Protein AF-G3HXX5-F1 (afdb_monomer)

Foldseek 3Di:
DDWDAPDPPGFIKDKDWDQDPPPRDIDIDIGGPPDDDDDDDDDDADWDFDDDDPNDTDTAHPVRDD

Sequence (66 aa):
MSTSKTGKHGHAKVHLVGIDIFTGKKYEDICPSTHNMDVPNIKTNDFQLIGIQDGYLSLLQDSGEV

InterPro domains:
  IPR001884 Translation elongation factor IF5A-like [PTHR11673] (1-66)
  IPR001884 Translation elongation factor IF5A-like [TIGR00037] (1-61)
  IPR008991 Translation protein SH3-like domain superfamily [SSF50104] (1-49)
  IPR01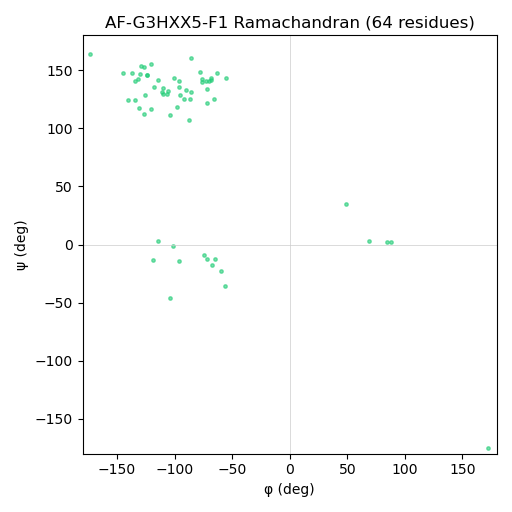4722 Large ribosomal subunit protein uL2, domain 2 [G3DSA:2.30.30.30] (1-40)
  IPR019769 Translation initiation factor 5A, hypusine site [PS00302] (6-13)
  IPR020189 Translation initiation factor 5A, C-terminal [PF01287] (41-66)
  IPR048670 Translation initiation factor 5A-like, N-terminal [PF21485] (1-35)

Radius of gyration: 20.51 Å; Cα contacts (8 Å, |Δi|>4): 82; chains: 1; bounding box: 44×22×51 Å

pLDDT: mean 94.53, std 4.22, range [79.31, 98.31]

Organism: Cricetulus griseus (NCBI:txid10029)

Solvent-accessible surface area (backbone atoms only — not comparable to full-atom values): 4466 Å² total; per-residue (Å²): 116,49,76,46,61,84,47,99,85,44,70,48,32,32,38,44,68,48,65,41,92,85,78,66,49,77,48,75,51,78,47,53,70,84,61,89,75,93,78,85,87,84,83,87,83,80,65,46,83,76,46,76,56,100,91,41,77,41,47,36,39,94,87,71,52,110

Structure (mmCIF, N/CA/C/O backbone):
data_AF-G3HXX5-F1
#
_entry.id   AF-G3HXX5-F1
#
loop_
_atom_site.group_PDB
_atom_site.id
_atom_site.type_symbol
_atom_site.label_atom_id
_atom_site.label_alt_id
_atom_site.label_comp_id
_atom_site.label_asym_id
_atom_site.label_entity_id
_atom_site.label_seq_id
_atom_site.pdbx_PDB_ins_code
_atom_site.Cartn_x
_atom_site.Cartn_y
_atom_site.Cartn_z
_atom_site.occupancy
_atom_site.B_iso_or_equiv
_atom_site.auth_seq_id
_atom_site.auth_comp_id
_atom_site.auth_asym_id
_atom_site.auth_atom_id
_atom_site.pdbx_PDB_model_num
ATOM 1 N N . MET A 1 1 ? 11.632 -6.056 -8.816 1.00 79.31 1 MET A N 1
ATOM 2 C CA . MET A 1 1 ? 11.743 -5.123 -9.959 1.00 79.31 1 MET A CA 1
ATOM 3 C C . MET A 1 1 ? 12.896 -5.577 -10.836 1.00 79.31 1 MET A C 1
ATOM 5 O O . MET A 1 1 ? 13.956 -5.872 -10.296 1.00 79.31 1 MET A O 1
ATOM 9 N N . SER A 1 2 ? 12.697 -5.671 -12.150 1.00 88.69 2 SER A N 1
ATOM 10 C CA . SER A 1 2 ? 13.781 -5.963 -13.103 1.00 88.69 2 SER A CA 1
ATOM 11 C C . SER A 1 2 ? 13.762 -4.952 -14.244 1.00 88.69 2 SER A C 1
ATOM 13 O O . SER A 1 2 ? 12.694 -4.483 -14.624 1.00 88.69 2 SER A O 1
ATOM 15 N N . THR A 1 3 ? 14.929 -4.603 -14.778 1.00 91.12 3 THR A N 1
ATOM 16 C CA . THR A 1 3 ? 15.060 -3.617 -15.859 1.00 91.12 3 THR A CA 1
ATOM 17 C C . THR A 1 3 ? 15.656 -4.297 -17.083 1.00 91.12 3 THR A C 1
ATOM 19 O O . THR A 1 3 ? 16.623 -5.047 -16.968 1.00 91.12 3 THR A O 1
ATOM 22 N N . SER A 1 4 ? 15.097 -4.035 -18.261 1.00 90.06 4 SER A N 1
ATOM 23 C CA . SER A 1 4 ? 15.552 -4.597 -19.535 1.00 90.06 4 SER A CA 1
ATOM 24 C C . SER A 1 4 ? 15.762 -3.497 -20.574 1.00 90.06 4 SER A C 1
ATOM 26 O O . SER A 1 4 ? 15.147 -2.433 -20.509 1.00 90.06 4 SER A O 1
ATOM 28 N N . LYS A 1 5 ? 16.643 -3.735 -21.549 1.00 87.19 5 LYS A N 1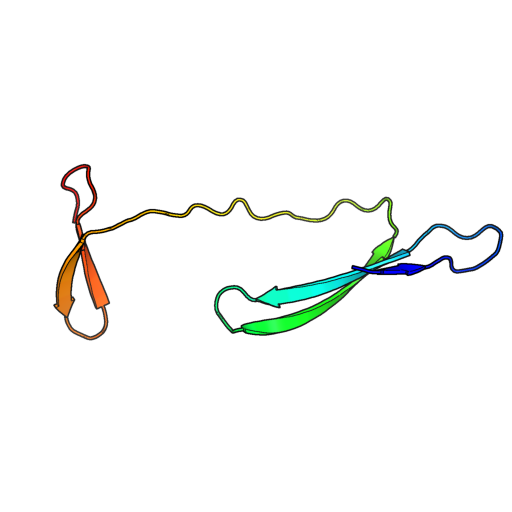
ATOM 29 C CA . LYS A 1 5 ? 16.773 -2.892 -22.745 1.00 87.19 5 LYS A CA 1
ATOM 30 C C . LYS A 1 5 ? 16.265 -3.675 -23.945 1.00 87.19 5 LYS A C 1
ATOM 32 O O . LYS A 1 5 ? 16.620 -4.833 -24.120 1.00 87.19 5 LYS A O 1
ATOM 37 N N . THR A 1 6 ? 15.466 -3.030 -24.787 1.00 83.38 6 THR A N 1
ATOM 38 C CA . THR A 1 6 ? 14.923 -3.638 -26.015 1.00 83.38 6 THR A CA 1
ATOM 39 C C . THR A 1 6 ? 15.957 -3.772 -27.140 1.00 83.38 6 THR A C 1
ATOM 41 O O . THR A 1 6 ? 15.684 -4.427 -28.139 1.00 83.38 6 THR A O 1
ATOM 44 N N . GLY A 1 7 ? 17.148 -3.175 -26.984 1.00 85.25 7 GLY A N 1
ATOM 45 C CA . GLY A 1 7 ? 18.275 -3.264 -27.916 1.00 85.25 7 GLY A CA 1
ATOM 46 C C . GLY A 1 7 ? 19.418 -2.310 -27.543 1.00 85.25 7 GLY A C 1
ATOM 47 O O . GLY A 1 7 ? 19.344 -1.612 -26.531 1.00 85.25 7 GLY A O 1
ATOM 48 N N . LYS A 1 8 ? 20.467 -2.236 -28.379 1.00 84.81 8 LYS A N 1
ATOM 49 C CA . LYS A 1 8 ? 21.657 -1.379 -28.158 1.00 84.81 8 LYS A CA 1
ATOM 50 C C . LYS A 1 8 ? 21.312 0.109 -27.977 1.00 84.81 8 LYS A C 1
ATOM 52 O O . LYS A 1 8 ? 21.954 0.789 -27.183 1.00 84.81 8 LYS A O 1
ATOM 57 N N . HIS A 1 9 ? 20.293 0.587 -28.693 1.00 89.94 9 HIS A N 1
ATOM 58 C CA . HIS A 1 9 ? 19.838 1.984 -28.690 1.00 89.94 9 HIS A CA 1
ATOM 59 C C . HIS A 1 9 ? 18.429 2.166 -28.101 1.00 89.94 9 HIS A C 1
ATOM 61 O O . HIS A 1 9 ? 17.897 3.270 -28.115 1.00 89.94 9 HIS A O 1
ATOM 67 N N . GLY A 1 10 ? 17.804 1.091 -27.611 1.00 84.31 10 GLY A N 1
ATOM 68 C CA . GLY A 1 10 ? 16.441 1.137 -27.086 1.00 84.31 10 GLY A CA 1
ATOM 69 C C . GLY A 1 10 ? 16.373 1.737 -25.682 1.00 84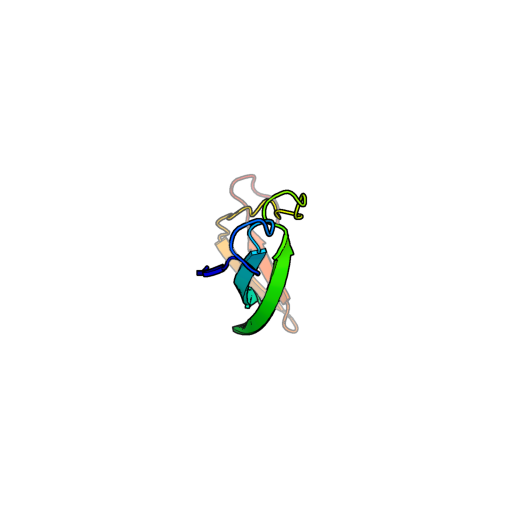.31 10 GLY A C 1
ATOM 70 O O . GLY A 1 10 ? 17.283 1.550 -24.869 1.00 84.31 10 GLY A O 1
ATOM 71 N N . HIS A 1 11 ? 15.263 2.414 -25.379 1.00 89.50 11 HIS A N 1
ATOM 72 C CA . HIS A 1 11 ? 14.969 2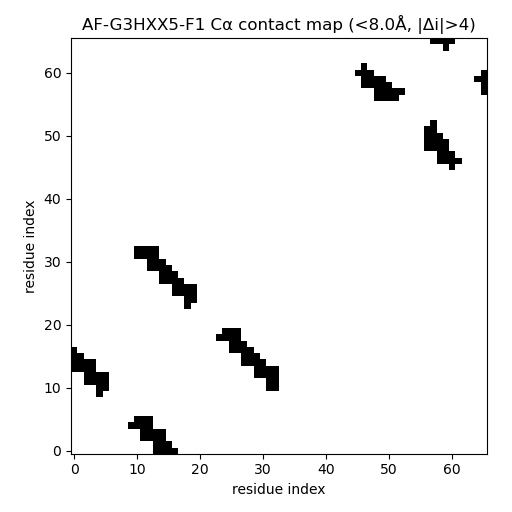.879 -24.025 1.00 89.50 11 HIS A CA 1
ATOM 73 C C . HIS A 1 11 ? 14.815 1.696 -23.061 1.00 89.50 11 HIS A C 1
ATOM 75 O O . HIS A 1 11 ? 14.361 0.609 -23.441 1.00 89.50 11 HIS A O 1
ATOM 81 N N . ALA A 1 12 ? 15.206 1.917 -21.805 1.00 93.69 12 ALA A N 1
ATOM 82 C CA . ALA A 1 12 ? 15.029 0.927 -20.758 1.00 93.69 12 ALA A CA 1
ATOM 83 C C . ALA A 1 12 ? 13.537 0.753 -20.432 1.00 93.69 12 ALA A C 1
ATOM 85 O O . ALA A 1 12 ? 12.762 1.711 -20.408 1.00 93.69 12 ALA A O 1
ATOM 86 N N . LYS A 1 13 ? 13.150 -0.491 -20.174 1.00 94.19 13 LYS A N 1
ATOM 87 C CA . LYS A 1 13 ? 11.834 -0.884 -19.679 1.00 94.19 13 LYS A CA 1
ATOM 88 C C . LYS A 1 13 ? 11.992 -1.472 -18.288 1.00 94.19 13 LYS A C 1
ATOM 9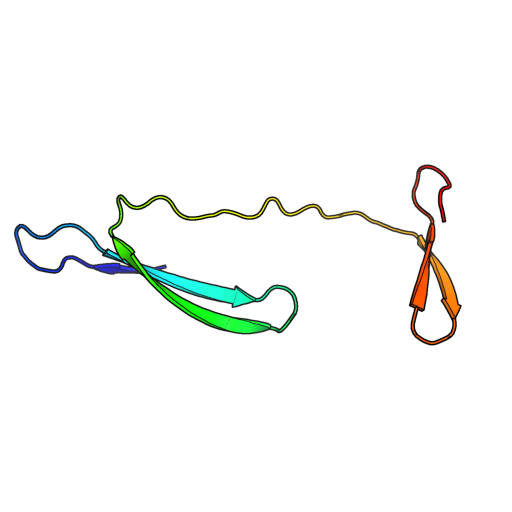0 O O . LYS A 1 13 ? 12.951 -2.200 -18.028 1.00 94.19 13 LYS A O 1
ATOM 95 N N . VAL A 1 14 ? 11.047 -1.176 -17.418 1.00 96.31 14 VAL A N 1
ATOM 96 C CA . VAL A 1 14 ? 10.957 -1.697 -16.062 1.00 96.31 14 VAL A CA 1
ATOM 97 C C . VAL A 1 14 ? 9.838 -2.725 -16.029 1.00 96.31 14 VAL A C 1
ATOM 99 O O . VAL A 1 14 ? 8.746 -2.461 -16.509 1.00 96.31 14 VAL A O 1
ATOM 102 N N . HIS A 1 15 ? 10.118 -3.886 -15.452 1.00 96.81 15 HIS A N 1
ATOM 103 C CA . HIS A 1 15 ? 9.133 -4.892 -15.087 1.00 96.81 15 HIS A CA 1
ATOM 104 C C . HIS A 1 15 ? 8.915 -4.836 -13.570 1.00 96.81 15 HIS A C 1
ATOM 106 O O . HIS A 1 15 ? 9.817 -5.142 -12.767 1.00 96.81 15 HIS A O 1
ATOM 112 N N . LEU A 1 16 ? 7.720 -4.387 -13.198 1.00 97.00 16 LEU A N 1
ATOM 113 C CA . LEU A 1 16 ? 7.223 -4.281 -11.836 1.00 97.00 16 LEU A CA 1
ATOM 114 C C . LEU A 1 16 ? 6.385 -5.514 -11.523 1.00 97.00 16 LEU A C 1
ATOM 116 O O . LEU A 1 16 ? 5.567 -5.952 -12.322 1.00 97.00 16 LEU A O 1
ATOM 120 N N . VAL A 1 17 ? 6.606 -6.066 -10.337 1.00 97.50 17 VAL A N 1
ATOM 121 C CA . VAL A 1 17 ? 5.824 -7.173 -9.798 1.00 97.50 17 VAL A CA 1
ATOM 122 C C . VAL A 1 17 ? 5.448 -6.764 -8.387 1.00 97.50 17 VAL A C 1
ATOM 124 O O . VAL A 1 17 ? 6.339 -6.535 -7.564 1.00 97.50 17 VAL A O 1
ATOM 127 N N . GLY A 1 18 ? 4.151 -6.630 -8.143 1.00 97.25 18 GLY A N 1
ATOM 128 C CA . GLY A 1 18 ? 3.581 -6.205 -6.873 1.00 97.25 18 GLY A CA 1
ATOM 129 C C . GLY A 1 18 ? 2.658 -7.267 -6.293 1.00 97.25 18 GLY A C 1
ATOM 130 O O . GLY A 1 18 ? 2.096 -8.093 -7.014 1.00 97.25 18 GLY A O 1
ATOM 131 N N . ILE A 1 19 ? 2.508 -7.230 -4.974 1.00 98.00 19 ILE A N 1
ATOM 132 C CA . ILE A 1 19 ? 1.491 -7.983 -4.247 1.00 98.00 19 ILE A CA 1
ATOM 133 C C . ILE A 1 19 ? 0.478 -6.968 -3.729 1.00 98.00 19 ILE A C 1
ATOM 135 O O . ILE A 1 19 ? 0.858 -5.958 -3.139 1.00 98.00 19 ILE A O 1
ATOM 139 N N . ASP A 1 20 ? -0.798 -7.227 -3.978 1.00 97.75 20 ASP A N 1
ATOM 140 C CA . ASP A 1 20 ? -1.896 -6.418 -3.461 1.00 97.75 20 ASP A CA 1
ATOM 141 C C . ASP A 1 20 ? -1.956 -6.523 -1.936 1.00 97.75 20 ASP A C 1
ATOM 143 O O . ASP A 1 20 ? -2.031 -7.617 -1.373 1.00 97.75 20 ASP A O 1
ATOM 147 N N . ILE A 1 21 ? -1.914 -5.363 -1.282 1.00 97.25 21 IL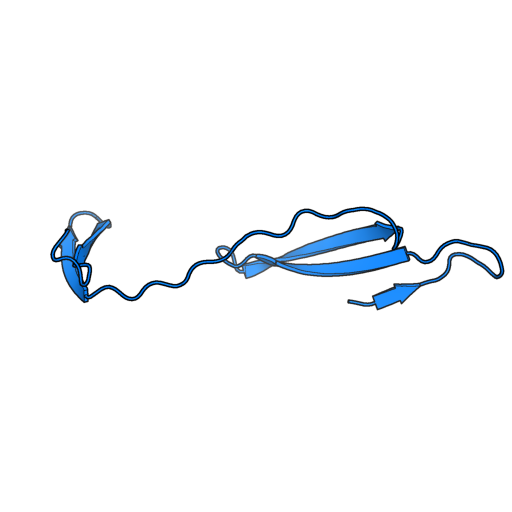E A N 1
ATOM 148 C CA . ILE A 1 21 ? -1.824 -5.230 0.174 1.00 97.25 21 ILE A CA 1
ATOM 149 C C . ILE A 1 21 ? -3.083 -5.707 0.914 1.00 97.25 21 ILE A C 1
ATOM 151 O O . ILE A 1 21 ? -3.004 -5.967 2.111 1.00 97.25 21 ILE A O 1
ATOM 155 N N . PHE A 1 22 ? -4.221 -5.843 0.225 1.00 97.56 22 PHE A N 1
ATOM 156 C CA . PHE A 1 22 ? -5.475 -6.337 0.800 1.00 97.56 22 PHE A CA 1
ATOM 157 C C . PHE A 1 22 ? -5.772 -7.775 0.382 1.00 97.56 22 PHE A C 1
ATOM 159 O O . PHE A 1 22 ? -6.155 -8.595 1.213 1.00 97.56 22 PHE A O 1
ATOM 166 N N . THR A 1 23 ? -5.621 -8.094 -0.907 1.00 98.25 23 THR A N 1
ATOM 167 C CA . THR A 1 23 ? -6.052 -9.402 -1.439 1.00 98.25 23 THR A CA 1
ATOM 168 C C . THR A 1 23 ? -4.934 -10.438 -1.526 1.00 98.25 23 THR A C 1
ATOM 170 O O . THR A 1 23 ? -5.215 -11.615 -1.752 1.00 98.25 23 THR A O 1
ATOM 173 N N . GLY A 1 24 ? -3.669 -10.024 -1.408 1.00 97.62 24 GLY A N 1
ATOM 174 C CA . GLY A 1 24 ? -2.504 -10.896 -1.583 1.00 97.62 24 GLY A CA 1
ATOM 175 C C . GLY A 1 24 ? -2.284 -11.373 -3.024 1.00 97.62 24 GLY A C 1
ATOM 176 O O . GLY A 1 24 ? -1.364 -12.151 -3.285 1.00 97.62 24 GLY A O 1
ATOM 177 N N . LYS A 1 25 ? -3.107 -10.929 -3.984 1.00 98.31 25 LYS A N 1
ATOM 178 C CA . LYS A 1 25 ? -2.950 -11.284 -5.396 1.00 98.31 25 LYS A CA 1
ATOM 179 C C . LYS A 1 25 ? -1.693 -10.640 -5.970 1.00 98.31 25 LYS A C 1
ATOM 181 O O . LYS A 1 25 ? -1.350 -9.503 -5.653 1.00 98.31 25 LYS A O 1
ATOM 186 N N . LYS A 1 26 ? -1.020 -11.378 -6.849 1.00 98.19 26 LYS A N 1
ATOM 187 C CA . LYS A 1 26 ? 0.153 -10.903 -7.581 1.00 98.19 26 LYS A CA 1
ATOM 188 C C . LYS A 1 26 ? -0.285 -10.173 -8.848 1.00 98.19 26 LYS A C 1
ATOM 190 O O . LYS A 1 26 ? -1.060 -10.723 -9.627 1.00 98.19 26 LYS A O 1
ATOM 195 N N . TYR A 1 27 ? 0.266 -8.986 -9.062 1.00 97.69 27 TYR A N 1
ATOM 196 C CA . TYR A 1 27 ? 0.084 -8.189 -10.271 1.00 97.69 27 TYR A CA 1
ATOM 197 C C . TYR A 1 27 ? 1.445 -7.863 -10.886 1.00 97.69 27 TYR A C 1
ATOM 199 O O . TYR A 1 27 ? 2.439 -7.691 -10.177 1.00 97.69 27 TYR A O 1
ATOM 207 N N . GLU A 1 28 ? 1.495 -7.796 -12.210 1.00 97.56 28 GLU A N 1
ATOM 208 C CA . GLU A 1 28 ? 2.710 -7.531 -12.975 1.00 97.56 28 GLU A CA 1
ATOM 209 C C . GLU A 1 28 ? 2.438 -6.497 -14.068 1.00 97.56 28 GLU A C 1
ATOM 211 O O . GLU A 1 28 ? 1.369 -6.494 -14.676 1.00 97.56 28 GLU A O 1
ATOM 216 N N . ASP A 1 29 ? 3.402 -5.601 -14.274 1.00 96.38 29 ASP A N 1
ATOM 217 C CA . ASP A 1 29 ? 3.329 -4.528 -15.263 1.00 96.38 29 ASP A CA 1
ATOM 218 C C . ASP A 1 29 ? 4.710 -4.249 -15.874 1.00 96.38 29 ASP A C 1
ATOM 220 O O . ASP A 1 29 ? 5.747 -4.398 -15.216 1.00 96.38 29 ASP A O 1
ATOM 224 N N . ILE A 1 30 ? 4.728 -3.843 -17.144 1.00 95.69 30 ILE A N 1
ATOM 225 C CA . ILE A 1 30 ? 5.940 -3.464 -17.870 1.00 95.69 30 ILE A CA 1
ATOM 226 C C . ILE A 1 30 ? 5.754 -2.077 -18.477 1.00 95.69 30 ILE A C 1
ATOM 228 O O . ILE A 1 30 ? 5.042 -1.906 -19.467 1.00 95.69 30 ILE A O 1
ATOM 232 N N . CYS A 1 31 ? 6.505 -1.103 -17.969 1.00 93.56 31 CYS A N 1
ATOM 233 C CA . CYS A 1 31 ? 6.461 0.278 -18.434 1.00 93.56 31 CYS A CA 1
ATOM 234 C C . CYS A 1 31 ? 7.864 0.805 -18.809 1.00 93.56 31 CYS A C 1
ATOM 236 O O . CYS A 1 31 ? 8.884 0.312 -18.319 1.00 93.56 31 CYS A O 1
ATOM 238 N N . PRO A 1 32 ? 7.979 1.781 -19.725 1.00 95.31 32 PRO A N 1
ATOM 239 C CA . PRO A 1 32 ? 9.221 2.519 -19.947 1.00 95.31 32 PRO A CA 1
ATOM 240 C C . PRO A 1 32 ? 9.744 3.163 -18.660 1.00 95.31 32 PRO A C 1
ATOM 242 O O . PRO A 1 32 ? 8.974 3.703 -17.872 1.00 95.31 32 PRO A O 1
ATOM 245 N N . SER A 1 33 ? 11.066 3.191 -18.479 1.00 93.38 33 SER A N 1
ATOM 246 C CA . SER A 1 33 ? 11.689 3.730 -17.258 1.00 93.38 33 SER A CA 1
ATOM 247 C C . SER A 1 33 ? 11.470 5.232 -17.036 1.00 93.38 33 SER A C 1
ATOM 249 O O . SER A 1 33 ? 11.817 5.744 -15.980 1.00 93.38 33 SER A O 1
ATOM 251 N N . THR A 1 34 ? 10.978 5.950 -18.045 1.00 94.19 34 THR A N 1
ATOM 252 C CA . THR A 1 34 ? 10.720 7.396 -18.006 1.00 94.19 34 THR A CA 1
ATOM 253 C C . THR A 1 34 ? 9.246 7.733 -17.802 1.00 94.19 34 THR A C 1
ATOM 255 O O . THR A 1 34 ? 8.901 8.911 -17.785 1.00 94.19 34 THR A O 1
ATOM 258 N N . HIS A 1 35 ? 8.362 6.736 -17.717 1.00 94.31 35 HIS A N 1
ATOM 259 C CA . HIS A 1 35 ? 6.954 6.982 -17.426 1.00 94.31 35 HIS A CA 1
ATOM 260 C C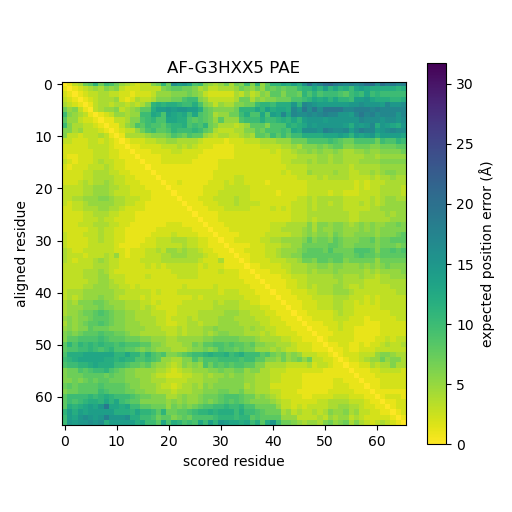 . HIS A 1 35 ? 6.762 7.288 -15.940 1.00 94.31 35 HIS A C 1
ATOM 262 O O . HIS A 1 35 ? 7.370 6.651 -15.081 1.00 94.31 35 HIS A O 1
ATOM 268 N N . ASN A 1 36 ? 5.886 8.251 -15.654 1.00 95.88 36 ASN A N 1
ATOM 269 C CA . ASN A 1 36 ? 5.389 8.460 -14.301 1.00 95.88 36 ASN A CA 1
ATOM 270 C C . ASN A 1 36 ? 4.427 7.326 -13.944 1.00 95.88 36 ASN A C 1
ATOM 272 O O . ASN A 1 36 ? 3.635 6.898 -14.783 1.00 95.88 36 ASN A O 1
ATOM 276 N N . MET A 1 37 ? 4.507 6.871 -12.698 1.00 95.12 37 MET A N 1
ATOM 277 C CA . MET A 1 37 ? 3.638 5.846 -12.131 1.00 95.12 37 MET A CA 1
ATOM 278 C C . MET A 1 37 ? 2.979 6.406 -10.877 1.00 95.12 37 MET A C 1
ATOM 280 O O . MET A 1 37 ? 3.606 7.164 -10.133 1.00 95.12 37 MET A O 1
ATOM 284 N N . ASP A 1 38 ? 1.739 6.005 -10.632 1.00 96.69 38 ASP A N 1
ATOM 285 C CA . ASP A 1 38 ? 1.032 6.378 -9.415 1.00 96.69 38 ASP A CA 1
ATOM 286 C C . ASP A 1 38 ? 1.615 5.637 -8.206 1.00 96.69 38 ASP A C 1
ATOM 288 O O . ASP A 1 38 ? 1.845 4.425 -8.239 1.00 96.69 38 ASP A O 1
ATOM 292 N N . VAL A 1 39 ? 1.850 6.376 -7.120 1.00 96.50 39 VAL A N 1
ATOM 293 C CA . VAL A 1 39 ? 2.348 5.835 -5.851 1.00 96.50 39 VAL A CA 1
ATOM 294 C C . VAL A 1 39 ? 1.324 6.148 -4.760 1.00 96.50 39 VAL A C 1
ATOM 296 O O . VAL A 1 39 ? 1.084 7.326 -4.482 1.00 96.50 39 VAL A O 1
ATOM 299 N N . PRO A 1 40 ? 0.706 5.136 -4.126 1.00 97.00 40 PRO A N 1
ATOM 300 C CA . PRO A 1 40 ? -0.240 5.379 -3.048 1.00 97.00 40 PRO A CA 1
ATOM 301 C C . PRO A 1 40 ? 0.489 5.888 -1.798 1.00 97.00 40 PRO A C 1
ATOM 303 O O . PRO A 1 40 ? 1.564 5.403 -1.446 1.00 97.00 40 PRO A O 1
ATOM 306 N N . ASN A 1 41 ? -0.121 6.842 -1.093 1.00 97.75 41 ASN A N 1
ATOM 307 C CA . ASN A 1 41 ? 0.354 7.263 0.222 1.00 97.75 41 ASN A CA 1
ATOM 308 C C . ASN A 1 41 ? -0.282 6.370 1.295 1.00 97.75 41 ASN A C 1
ATOM 310 O O . ASN A 1 41 ? -1.483 6.462 1.554 1.00 97.75 41 ASN A O 1
ATOM 314 N N . ILE A 1 42 ? 0.521 5.483 1.879 1.00 96.88 42 ILE A N 1
ATOM 315 C CA . ILE A 1 42 ? 0.063 4.500 2.861 1.00 96.88 42 ILE A CA 1
ATOM 316 C C . ILE A 1 42 ? 0.205 5.080 4.268 1.00 96.88 42 ILE A C 1
ATOM 318 O O . ILE A 1 42 ? 1.293 5.490 4.669 1.00 96.88 42 ILE A O 1
ATOM 322 N N . LYS A 1 43 ? -0.898 5.078 5.023 1.00 97.06 43 LYS A N 1
ATOM 323 C CA . LYS A 1 43 ? -0.923 5.443 6.442 1.00 97.06 43 LYS A CA 1
ATOM 324 C C . LYS A 1 43 ? -1.217 4.212 7.285 1.00 97.06 43 LYS A C 1
ATOM 326 O O . LYS A 1 43 ? -2.189 3.507 7.022 1.00 97.06 43 LYS A O 1
ATOM 331 N N . THR A 1 44 ? -0.406 4.011 8.311 1.00 96.75 44 THR A N 1
ATOM 332 C CA . THR A 1 44 ? -0.631 3.009 9.352 1.00 96.75 44 THR A CA 1
ATOM 333 C C . THR A 1 44 ? -1.061 3.744 10.609 1.00 96.75 44 THR A C 1
ATOM 335 O O . THR A 1 44 ? -0.405 4.708 10.996 1.00 96.75 44 THR A O 1
ATOM 338 N N . ASN A 1 45 ? -2.163 3.309 11.211 1.00 95.56 45 ASN A N 1
ATOM 339 C CA . ASN A 1 45 ? -2.675 3.862 12.458 1.00 95.56 45 ASN A CA 1
ATOM 340 C C . ASN A 1 45 ? -2.991 2.702 13.398 1.00 95.56 45 ASN A C 1
ATOM 342 O O . ASN A 1 45 ? -3.503 1.673 12.945 1.00 95.56 45 ASN A O 1
ATOM 346 N N . ASP A 1 46 ? -2.717 2.903 14.680 1.00 96.75 46 ASP A N 1
ATOM 347 C CA . ASP A 1 46 ? -3.048 1.950 15.728 1.00 96.75 46 ASP A CA 1
ATOM 348 C C . ASP A 1 46 ? -4.383 2.350 16.361 1.00 96.75 46 ASP A C 1
ATOM 350 O O . ASP A 1 46 ? -4.670 3.531 16.550 1.00 96.75 46 ASP A O 1
ATOM 354 N N . PHE A 1 47 ? -5.215 1.357 16.667 1.00 97.25 47 PHE A N 1
ATOM 355 C CA . PHE A 1 47 ? -6.513 1.563 17.301 1.00 97.25 47 PHE A CA 1
ATOM 356 C C . PHE A 1 47 ? -6.733 0.524 18.392 1.00 97.25 47 PHE A C 1
ATOM 358 O O . PHE A 1 47 ? -6.322 -0.634 18.256 1.00 97.25 47 PHE A O 1
ATOM 365 N N . GLN A 1 48 ? -7.443 0.910 19.448 1.00 97.62 48 GLN A N 1
ATOM 366 C CA . GLN A 1 48 ? -7.860 -0.029 20.479 1.00 97.62 48 GLN A CA 1
ATOM 367 C C . GLN A 1 48 ? -9.193 -0.678 20.090 1.00 97.62 48 GLN A C 1
ATOM 369 O O . GLN A 1 48 ? -10.187 0.001 19.849 1.00 97.62 48 GLN A O 1
ATOM 374 N N . LEU A 1 49 ? -9.239 -2.011 20.066 1.00 97.00 49 LEU A N 1
ATOM 375 C CA . LEU A 1 49 ? -10.488 -2.745 19.868 1.00 97.00 49 LEU A CA 1
ATOM 376 C C . LEU A 1 49 ? -11.369 -2.632 21.117 1.00 97.00 49 LEU A C 1
ATOM 378 O O . LEU A 1 49 ? -10.960 -3.056 22.199 1.00 97.00 49 LEU A O 1
ATOM 382 N N . ILE A 1 50 ? -12.586 -2.113 20.953 1.00 97.25 50 ILE A N 1
ATOM 383 C CA . ILE A 1 50 ? -13.551 -1.950 22.054 1.00 97.25 50 ILE A CA 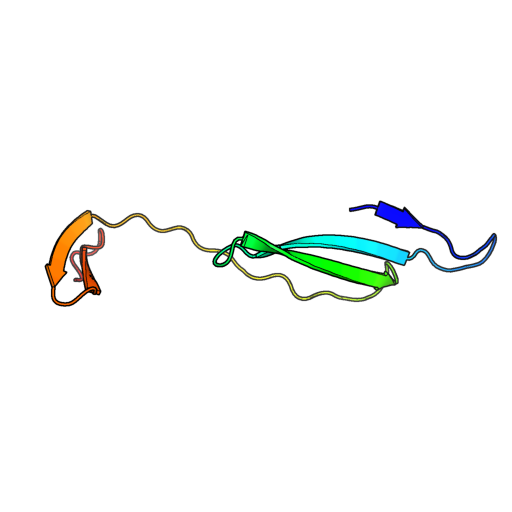1
ATOM 384 C C . ILE A 1 50 ? -14.848 -2.741 21.851 1.00 97.25 50 ILE A C 1
ATOM 386 O O . ILE A 1 50 ? -15.598 -2.942 22.804 1.00 97.25 50 ILE A O 1
ATOM 390 N N . GLY A 1 51 ? -15.106 -3.251 20.644 1.00 96.81 51 GLY A N 1
ATOM 391 C CA . GLY A 1 51 ? -16.260 -4.110 20.392 1.00 96.81 51 GLY A CA 1
ATOM 392 C C . GLY A 1 51 ? -16.286 -4.720 18.994 1.00 96.81 51 GLY A C 1
ATOM 393 O O . GLY A 1 51 ? -15.592 -4.268 18.086 1.00 96.81 51 GLY A O 1
ATOM 394 N N . ILE A 1 52 ? -17.114 -5.753 18.829 1.00 97.31 52 ILE A N 1
ATOM 395 C CA . ILE A 1 52 ? -17.406 -6.398 17.542 1.00 97.31 52 ILE A CA 1
ATOM 396 C C . ILE A 1 52 ? -18.919 -6.592 17.456 1.00 97.31 52 ILE A C 1
ATOM 398 O O . ILE A 1 52 ? -19.506 -7.198 18.353 1.00 97.31 52 ILE A O 1
ATOM 402 N N . GLN A 1 53 ? -19.545 -6.067 16.404 1.00 95.62 53 GLN A N 1
ATOM 403 C CA . GLN A 1 53 ? -20.998 -6.112 16.207 1.00 95.62 53 GLN A CA 1
ATOM 404 C C . GLN A 1 53 ? -21.292 -6.367 14.726 1.00 95.62 53 GLN A C 1
ATOM 406 O O . GLN A 1 53 ? -20.782 -5.654 13.868 1.00 95.62 53 GLN A O 1
ATOM 411 N N . ASP A 1 54 ? -22.058 -7.417 14.424 1.00 95.31 54 ASP A N 1
ATOM 412 C CA . ASP A 1 54 ? -22.502 -7.779 13.066 1.00 95.31 54 ASP A CA 1
ATOM 413 C C . ASP A 1 54 ? -21.395 -7.805 11.989 1.00 95.31 54 ASP A C 1
ATOM 415 O O . ASP A 1 54 ? -21.616 -7.474 10.828 1.00 95.31 54 ASP A O 1
ATOM 419 N N . GLY A 1 55 ? -20.177 -8.208 12.368 1.00 95.69 55 GLY A N 1
ATOM 420 C CA . GLY A 1 55 ? -19.025 -8.278 11.459 1.00 95.69 55 GLY A CA 1
ATOM 421 C C . GLY A 1 55 ? -18.265 -6.960 11.271 1.00 95.69 55 GLY A C 1
ATOM 422 O O . GLY A 1 55 ? -17.280 -6.934 10.536 1.00 95.69 55 GLY A O 1
ATOM 423 N N . TYR A 1 56 ? -18.667 -5.896 11.965 1.00 96.94 56 TYR A N 1
ATOM 424 C CA . TYR A 1 56 ? -17.950 -4.627 12.034 1.00 96.94 56 TYR A CA 1
ATOM 425 C C . TYR A 1 56 ? -17.153 -4.519 13.340 1.00 96.94 56 TYR A C 1
ATOM 427 O O . TYR A 1 56 ? -17.589 -4.971 14.403 1.00 96.94 56 TYR A O 1
ATOM 435 N N . LEU A 1 57 ? -15.967 -3.913 13.252 1.00 96.94 57 LEU A N 1
ATOM 436 C CA . LEU A 1 57 ? -15.120 -3.603 14.403 1.00 96.94 57 LEU A CA 1
ATOM 437 C C . LEU A 1 57 ? -15.465 -2.205 14.923 1.00 96.94 57 LEU A C 1
ATOM 439 O O . LEU A 1 57 ? -15.534 -1.261 14.140 1.00 96.94 57 LEU A O 1
ATOM 443 N N . SER A 1 58 ? -15.632 -2.0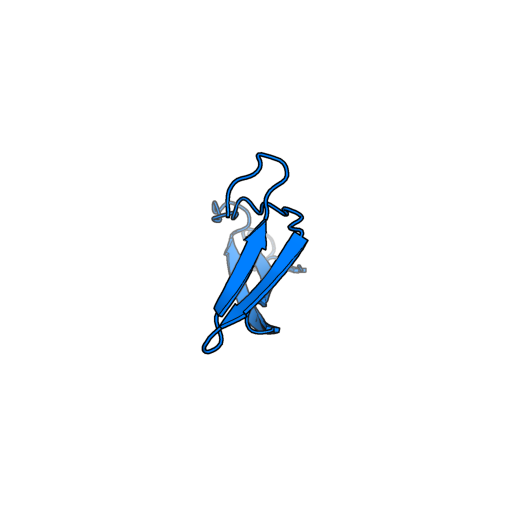70 16.237 1.00 96.56 58 SER A N 1
ATOM 444 C CA . SER A 1 58 ? -15.685 -0.777 16.925 1.00 96.56 58 SER A CA 1
ATOM 445 C C . SER A 1 58 ? -14.303 -0.497 17.514 1.00 96.56 58 SER A C 1
ATOM 447 O O . SER A 1 58 ? -13.785 -1.293 18.309 1.00 96.56 58 SER A O 1
ATOM 449 N N . LEU A 1 59 ? -13.682 0.591 17.057 1.00 97.38 59 LEU A N 1
ATOM 450 C CA . LEU A 1 59 ? -12.272 0.907 17.267 1.00 97.38 59 LEU A CA 1
ATOM 451 C C . LEU A 1 59 ? -12.146 2.298 17.892 1.00 97.38 59 LEU A C 1
ATOM 453 O O . LEU A 1 59 ? -12.698 3.253 17.368 1.00 97.38 59 LEU A O 1
ATOM 457 N N . LEU A 1 60 ? -11.404 2.408 18.990 1.00 97.00 60 LEU A N 1
ATOM 458 C CA . LEU A 1 60 ? -11.127 3.671 19.668 1.00 97.00 60 LEU A CA 1
ATOM 459 C C . LEU A 1 60 ? -9.786 4.239 19.190 1.00 97.00 60 LEU A C 1
ATOM 461 O O . LEU A 1 60 ? -8.767 3.540 19.213 1.00 97.00 60 LEU A O 1
ATOM 465 N N . GLN A 1 61 ? -9.795 5.505 18.783 1.00 96.31 61 GLN A N 1
ATOM 466 C CA . GLN A 1 61 ? -8.595 6.274 18.450 1.00 96.31 61 GLN A CA 1
ATOM 467 C C . GLN A 1 61 ? -7.976 6.911 19.703 1.00 96.31 61 GLN A C 1
ATOM 469 O O . GLN A 1 61 ? -8.675 7.181 20.680 1.00 96.31 61 GLN A O 1
ATOM 474 N N . ASP A 1 62 ? -6.697 7.286 19.637 1.00 94.62 62 ASP A N 1
ATOM 475 C CA . ASP A 1 62 ? -6.018 8.034 20.713 1.00 94.62 62 ASP A CA 1
ATOM 476 C C . ASP A 1 62 ? -6.673 9.397 21.015 1.00 94.62 62 ASP A C 1
ATOM 478 O O . ASP A 1 62 ? -6.539 9.930 22.116 1.00 94.62 62 ASP A O 1
ATOM 482 N N . SER A 1 63 ? -7.407 9.965 20.050 1.00 95.38 63 SER A N 1
ATOM 483 C CA . SER A 1 63 ? -8.200 11.191 20.224 1.00 95.38 63 SER A CA 1
ATOM 484 C C . SER A 1 63 ? -9.451 10.998 21.090 1.00 95.38 63 SER A C 1
ATOM 486 O O . SER A 1 63 ? -10.068 11.985 21.491 1.00 95.38 63 SER A O 1
ATOM 488 N N . GLY A 1 64 ? -9.835 9.752 21.376 1.00 91.00 64 GLY A N 1
ATOM 489 C CA . GLY A 1 64 ? -11.075 9.406 22.067 1.00 91.00 64 GLY A CA 1
ATOM 490 C C . GLY A 1 64 ? -12.285 9.218 21.143 1.00 91.00 64 GLY A C 1
ATOM 491 O O . GLY A 1 64 ? -13.381 8.964 21.639 1.00 91.00 64 GLY A O 1
ATOM 492 N N . GLU A 1 65 ? -12.113 9.341 19.823 1.00 91.88 65 GLU A N 1
ATOM 493 C CA . GLU A 1 65 ? -13.165 9.065 18.834 1.00 91.88 65 GLU A CA 1
ATOM 494 C C . GLU A 1 65 ? -13.366 7.553 18.631 1.00 91.88 65 GLU A C 1
ATOM 496 O O . GLU A 1 65 ? -12.393 6.794 18.623 1.00 91.88 65 GLU A O 1
ATOM 501 N N . VAL A 1 66 ? -14.627 7.137 18.448 1.00 86.12 66 VAL A N 1
ATOM 502 C CA . VAL A 1 66 ? -15.079 5.748 18.220 1.00 86.12 66 VAL A CA 1
ATOM 503 C C . VAL A 1 66 ? -15.778 5.626 16.875 1.00 86.12 66 VAL A C 1
ATOM 505 O O . VAL A 1 66 ? -16.599 6.525 16.579 1.00 86.12 66 VAL A O 1
#

Nearest PDB structures (foldseek):
  7oyc-assembly1_11  TM=9.423E-01  e=1.084E-06  Xenopus laevis
  6q84-assembly1_C  TM=9.861E-01  e=1.187E-05  Saccharomyces cerevisiae S288C
  8t2x-assembly1_eI  TM=9.356E-01  e=4.306E-05  Saccharomyces cerevisiae
  8qzx-assembly1_E  TM=8.590E-01  e=2.628E-03  Trichomonas vaginalis
  1bkb-assembly1_A  TM=8.572E-01  e=3.458E-02  Pyrobaculum aerophilum

Mean predicted aligned error: 4.86 Å

Secondary structure (DSSP, 8-state):
-EEEESSTTPPEEEEEEEE-TTT--EEEEEEETTS------------EEEEEETTEEEEE-TTS--